Protein AF-A0A3M1N235-F1 (afdb_monomer)

Sequence (134 aa):
AAALGGWQLGVSAYSTNPELATQLALWLTAPEQQKERWLKLNNLPTMPAIYQDPDVLKATPWVADLIPVFENATPRPSTVTAALYNDVSVAFFTAVHDVLTKKKDAATALEDLELQLENILGSDFKVGPPPPIN

Mean predicted aligned error: 4.55 Å

Nearest PDB structures (foldseek):
  6jai-assembly1_A  TM=8.722E-01  e=2.885E-07  Thermus thermophilus HB8
  6jar-assembly1_A  TM=8.757E-01  e=3.387E-07  Thermus thermophilus HB8
  6j9w-assembly1_A  TM=8.662E-01  e=3.975E-07  Thermus thermophilus HB8
  6jaq-assembly1_A  TM=8.697E-01  e=4.921E-07  Thermus thermophilus HB8
  6jbe-assembly1_A  TM=8.743E-01  e=7.544E-07  Thermus thermophilus HB8

Structure (mmCIF, N/CA/C/O backbone):
data_AF-A0A3M1N235-F1
#
_entry.id   AF-A0A3M1N235-F1
#
loop_
_atom_site.group_PDB
_atom_site.id
_atom_site.type_symbol
_atom_site.label_atom_id
_atom_site.label_alt_id
_atom_site.label_comp_id
_atom_site.label_asym_id
_atom_site.label_entity_id
_atom_site.label_seq_id
_atom_site.pdbx_PDB_ins_code
_atom_site.Cartn_x
_atom_site.Cartn_y
_atom_site.Cartn_z
_atom_site.occupancy
_atom_site.B_iso_or_equiv
_atom_site.auth_seq_id
_atom_site.auth_comp_id
_atom_site.auth_asym_id
_atom_site.auth_atom_id
_atom_site.pdbx_PDB_model_num
ATOM 1 N N . ALA A 1 1 ? 2.131 -12.507 -9.965 1.00 61.31 1 ALA A N 1
ATOM 2 C CA . ALA A 1 1 ? 1.917 -11.988 -8.600 1.00 61.31 1 ALA A CA 1
ATOM 3 C C . ALA A 1 1 ? 1.222 -10.632 -8.683 1.00 61.31 1 ALA A C 1
ATOM 5 O O . ALA A 1 1 ? 1.520 -9.878 -9.605 1.00 61.31 1 ALA A O 1
ATOM 6 N N . ALA A 1 2 ? 0.284 -10.347 -7.779 1.00 80.25 2 ALA A N 1
ATOM 7 C CA . ALA A 1 2 ? -0.363 -9.037 -7.655 1.00 80.25 2 ALA A CA 1
ATOM 8 C C . ALA A 1 2 ? 0.373 -8.180 -6.609 1.00 80.25 2 ALA A C 1
ATOM 10 O O . ALA A 1 2 ? 0.999 -8.725 -5.703 1.00 80.25 2 ALA A O 1
ATOM 11 N N . ALA A 1 3 ? 0.301 -6.851 -6.709 1.00 88.38 3 ALA A N 1
ATOM 12 C CA . ALA A 1 3 ? 0.817 -5.963 -5.664 1.00 88.38 3 ALA A CA 1
ATOM 13 C C . ALA A 1 3 ? -0.249 -5.755 -4.578 1.00 88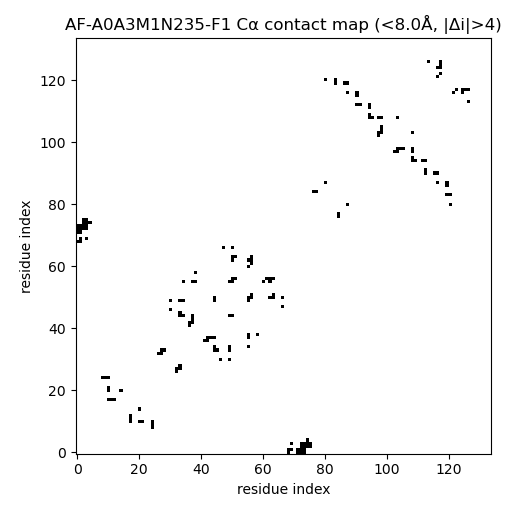.38 3 ALA A C 1
ATOM 15 O O . ALA A 1 3 ? -1.377 -5.367 -4.893 1.00 88.38 3 ALA A O 1
ATOM 16 N N . LEU A 1 4 ? 0.101 -5.970 -3.305 1.00 90.50 4 LEU A N 1
ATOM 17 C CA . LEU A 1 4 ? -0.826 -5.750 -2.194 1.00 90.50 4 LEU A CA 1
ATOM 18 C C . LEU A 1 4 ? -1.123 -4.248 -2.031 1.00 90.50 4 LEU A C 1
ATOM 20 O O . LEU A 1 4 ? -0.221 -3.404 -1.939 1.00 90.50 4 LEU A O 1
ATOM 24 N N . GLY A 1 5 ? -2.414 -3.924 -2.006 1.00 90.56 5 GLY A N 1
ATOM 25 C CA . GLY A 1 5 ? -2.944 -2.576 -1.818 1.00 90.56 5 GLY A CA 1
ATOM 26 C C . GLY A 1 5 ? -3.969 -2.519 -0.686 1.00 90.56 5 GLY A C 1
ATOM 27 O O . GLY A 1 5 ? -3.874 -3.257 0.290 1.00 90.56 5 GLY A O 1
ATOM 28 N N . GLY A 1 6 ? -4.960 -1.640 -0.834 1.00 92.44 6 GLY A N 1
ATOM 29 C CA . GLY A 1 6 ? -6.035 -1.457 0.141 1.00 92.44 6 GLY A CA 1
ATOM 30 C C . GLY A 1 6 ? -5.751 -0.368 1.174 1.00 92.44 6 GLY A C 1
ATOM 31 O O . GLY A 1 6 ? -4.832 0.438 1.023 1.00 92.44 6 GLY A O 1
ATOM 32 N N . TRP A 1 7 ? -6.585 -0.340 2.212 1.00 94.25 7 TRP A N 1
ATOM 33 C CA . TRP A 1 7 ? -6.603 0.696 3.242 1.00 94.25 7 TRP A CA 1
ATOM 34 C C . TRP A 1 7 ? -6.683 0.063 4.627 1.00 94.25 7 TRP A C 1
ATOM 36 O O . TRP A 1 7 ? -7.415 -0.905 4.821 1.00 94.25 7 TRP A O 1
ATOM 46 N N . GLN A 1 8 ? -5.958 0.642 5.582 1.00 94.38 8 GLN A N 1
ATOM 47 C CA . GLN A 1 8 ? -5.982 0.242 6.989 1.00 94.38 8 GLN A CA 1
ATOM 48 C C . GLN A 1 8 ? -6.609 1.358 7.829 1.00 94.38 8 GLN A C 1
ATOM 50 O O . GLN A 1 8 ? -6.562 2.528 7.443 1.00 94.38 8 GLN A O 1
ATOM 55 N N . LEU A 1 9 ? -7.182 1.012 8.983 1.00 96.88 9 LEU A N 1
ATOM 56 C CA . LEU A 1 9 ? -7.661 1.993 9.957 1.00 96.88 9 LEU A CA 1
ATOM 57 C C . LEU A 1 9 ? -6.634 2.147 11.077 1.00 96.88 9 LEU A C 1
ATOM 59 O O . LEU A 1 9 ? -6.238 1.164 11.697 1.00 96.88 9 LEU A O 1
ATOM 63 N N . GLY A 1 10 ? -6.222 3.387 11.337 1.00 96.81 10 GLY A N 1
ATOM 64 C CA . GLY A 1 10 ? -5.344 3.743 12.447 1.00 96.81 10 GLY A CA 1
ATOM 65 C C . GLY A 1 10 ? -6.056 4.662 13.433 1.00 96.81 10 GLY A C 1
ATOM 66 O O . GLY A 1 10 ? -6.831 5.532 13.034 1.00 96.81 10 GLY A O 1
ATOM 67 N N . VAL A 1 11 ? -5.776 4.485 14.723 1.00 97.94 11 VAL A N 1
ATOM 68 C CA . VAL A 1 11 ? -6.213 5.408 15.776 1.00 97.94 11 VAL A CA 1
ATOM 69 C C . VAL A 1 11 ? -5.092 6.408 16.032 1.00 97.94 11 VAL A C 1
ATOM 71 O O . VAL A 1 11 ? -3.939 6.024 16.213 1.00 97.94 11 VAL A O 1
ATOM 74 N N . SER A 1 12 ? -5.425 7.700 16.031 1.00 98.06 12 SER A N 1
ATOM 75 C CA . SER A 1 12 ? -4.448 8.753 16.318 1.00 98.06 12 SER A CA 1
ATOM 76 C C . SER A 1 12 ? -3.906 8.612 17.739 1.00 98.06 12 SER A C 1
ATOM 78 O O . SER A 1 12 ? -4.683 8.594 18.696 1.00 98.06 12 SER A O 1
ATOM 80 N N . ALA A 1 13 ? -2.578 8.614 17.879 1.00 97.62 13 ALA A N 1
ATOM 81 C CA . ALA A 1 13 ? -1.902 8.653 19.177 1.00 97.62 13 ALA A CA 1
ATOM 82 C C . ALA A 1 13 ? -2.212 9.933 19.982 1.00 97.62 13 ALA A C 1
ATOM 84 O O . ALA A 1 13 ? -1.983 9.975 21.185 1.00 97.62 13 ALA A O 1
ATOM 85 N N . TYR A 1 14 ? -2.756 10.964 19.326 1.00 98.00 14 TYR A N 1
ATOM 86 C CA . TYR A 1 14 ? -3.139 12.246 19.926 1.00 98.00 14 TYR A CA 1
ATOM 87 C C . TYR A 1 14 ? -4.652 12.377 20.155 1.00 98.00 14 TYR A C 1
ATOM 89 O O . TYR A 1 14 ? -5.138 13.470 20.441 1.00 98.00 14 TYR A O 1
ATOM 97 N N . SER A 1 15 ? -5.425 11.302 19.957 1.00 98.06 15 SER A N 1
ATOM 98 C CA . SER A 1 15 ? -6.875 11.335 20.160 1.00 98.06 15 SER A CA 1
ATOM 99 C C . SER A 1 15 ? -7.211 11.713 21.603 1.00 98.06 15 SER A C 1
ATOM 101 O O . SER A 1 15 ? -6.654 11.152 22.541 1.00 98.06 15 SER A O 1
ATOM 103 N N . THR A 1 16 ? -8.179 12.612 21.787 1.00 98.25 16 THR A N 1
ATOM 104 C CA . THR A 1 16 ? -8.753 12.908 23.111 1.00 98.25 16 THR A CA 1
ATOM 105 C C . THR A 1 16 ? -9.729 11.827 23.584 1.00 98.25 16 THR A C 1
ATOM 107 O O . THR A 1 16 ? -10.168 11.869 24.727 1.00 98.25 16 THR A O 1
ATOM 110 N N . ASN A 1 17 ? -10.080 10.872 22.712 1.00 98.25 17 ASN A N 1
ATOM 111 C CA . ASN A 1 17 ? -10.985 9.754 22.991 1.00 98.25 17 ASN A CA 1
ATOM 112 C C . ASN A 1 17 ? -10.453 8.450 22.347 1.00 98.25 17 ASN A C 1
ATOM 114 O O . ASN A 1 17 ? -11.065 7.934 21.402 1.00 98.25 17 ASN A O 1
ATOM 118 N N . PRO A 1 18 ? -9.279 7.938 22.762 1.00 98.00 18 PRO A N 1
ATOM 119 C CA . PRO A 1 18 ? -8.638 6.798 22.106 1.00 98.00 18 PRO A CA 1
ATOM 120 C C . PRO A 1 18 ? -9.451 5.501 22.233 1.00 98.00 18 PRO A C 1
ATOM 122 O O . PRO A 1 18 ? -9.496 4.722 21.279 1.00 98.00 18 PRO A O 1
ATOM 125 N N . GLU A 1 19 ? -10.160 5.283 23.344 1.00 98.19 19 GLU A N 1
ATOM 126 C CA . GLU A 1 19 ? -10.989 4.090 23.548 1.00 98.19 19 GLU A CA 1
ATOM 127 C C . GLU A 1 19 ? -12.166 4.055 22.569 1.00 98.19 19 GLU A C 1
ATOM 129 O O . GLU A 1 19 ? -12.383 3.044 21.901 1.00 98.19 19 GLU A O 1
ATOM 134 N N . LEU A 1 20 ? -12.903 5.164 22.431 1.00 98.38 20 LEU A N 1
ATOM 135 C CA . LEU A 1 20 ? -14.035 5.256 21.501 1.00 98.38 20 LEU A CA 1
ATOM 136 C C . LEU A 1 20 ? -13.578 5.172 20.041 1.00 98.38 20 LEU A C 1
ATOM 138 O O . LEU A 1 20 ? -14.212 4.492 19.237 1.00 98.38 20 LEU A O 1
ATOM 142 N N . ALA A 1 21 ? -12.457 5.813 19.696 1.00 98.50 21 ALA A N 1
ATOM 143 C CA . ALA A 1 21 ? -11.881 5.710 18.357 1.00 98.50 21 ALA A CA 1
ATOM 144 C C . ALA A 1 21 ? -11.466 4.266 18.024 1.00 98.50 21 ALA A C 1
ATOM 146 O O . ALA A 1 21 ? -11.702 3.794 16.912 1.00 98.50 21 ALA A O 1
ATOM 147 N N . THR A 1 22 ? -10.911 3.541 18.999 1.00 98.38 22 THR A N 1
ATOM 148 C CA . THR A 1 22 ? -10.569 2.118 18.856 1.00 98.38 22 THR A CA 1
ATOM 149 C C . THR A 1 22 ? -11.816 1.261 18.671 1.00 98.38 22 THR A C 1
ATOM 151 O O . THR A 1 22 ? -11.860 0.440 17.758 1.00 98.38 22 THR A O 1
ATOM 154 N N . GLN A 1 23 ? -12.857 1.481 19.478 1.00 98.50 23 GLN A N 1
ATOM 155 C CA . GLN A 1 23 ? -14.133 0.774 19.335 1.00 98.50 23 GLN A CA 1
ATOM 156 C C . GLN A 1 23 ? -14.756 1.002 17.954 1.00 98.50 23 GLN A C 1
ATOM 158 O O . GLN A 1 23 ? -15.229 0.051 17.336 1.00 98.50 23 GLN A O 1
ATOM 163 N N . LEU A 1 24 ? -14.695 2.230 17.431 1.00 98.44 24 LEU A N 1
ATOM 164 C CA . LEU A 1 24 ? -15.158 2.534 16.080 1.00 98.44 24 LEU A CA 1
ATOM 165 C C . LEU A 1 24 ? -14.333 1.799 15.015 1.00 98.44 24 LEU A C 1
ATOM 167 O O . LEU A 1 24 ? -14.910 1.236 14.089 1.00 98.44 24 LEU A O 1
ATOM 171 N N . ALA A 1 25 ? -13.002 1.783 15.130 1.00 98.12 25 ALA A N 1
ATOM 172 C CA . ALA A 1 25 ? -12.146 1.070 14.182 1.00 98.12 25 ALA A CA 1
ATOM 173 C C . ALA A 1 25 ? -12.436 -0.442 14.176 1.00 98.12 25 ALA A C 1
ATOM 175 O O . ALA A 1 25 ? -12.558 -1.040 13.103 1.00 98.12 25 ALA A O 1
ATOM 176 N N . LEU A 1 26 ? -12.615 -1.045 15.358 1.00 98.00 26 LEU A N 1
ATOM 177 C CA . LEU A 1 26 ? -13.010 -2.449 15.509 1.00 98.00 26 LEU A CA 1
ATOM 178 C C . LEU A 1 26 ? -14.394 -2.716 14.909 1.00 98.00 26 LEU A C 1
ATOM 180 O O . LEU A 1 26 ? -14.560 -3.667 14.153 1.00 98.00 26 LEU A O 1
ATOM 184 N N . TRP A 1 27 ? -15.371 -1.848 15.174 1.00 98.06 27 TRP A N 1
ATOM 185 C CA . TRP A 1 27 ? -16.706 -1.967 14.592 1.00 98.06 27 TRP A CA 1
ATOM 186 C C . TRP A 1 27 ? -16.679 -1.858 13.061 1.00 98.06 27 TRP A C 1
ATOM 188 O O . TRP A 1 27 ? -17.245 -2.695 12.370 1.00 98.06 27 TRP A O 1
ATOM 198 N N . LEU A 1 28 ? -15.951 -0.887 12.500 1.00 97.12 28 LEU A N 1
ATOM 199 C CA . LEU A 1 28 ? -15.832 -0.706 11.047 1.00 97.12 28 LEU A CA 1
ATOM 200 C C . LEU A 1 28 ? -15.166 -1.892 10.337 1.00 97.12 28 LEU A C 1
ATOM 202 O O . LEU A 1 28 ? -15.347 -2.041 9.126 1.00 97.12 28 LEU A O 1
ATO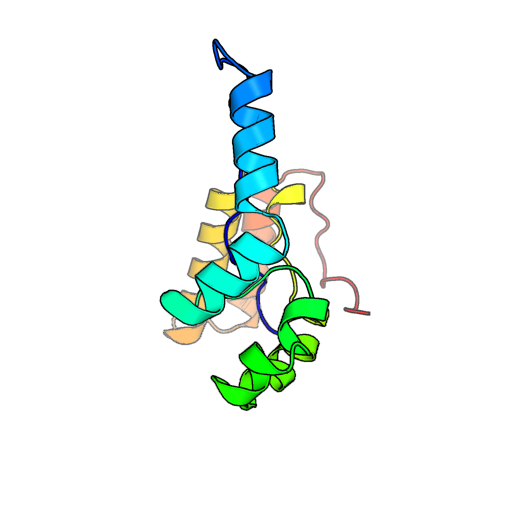M 206 N N . THR A 1 29 ? -14.372 -2.682 11.057 1.00 96.81 29 THR A N 1
ATOM 207 C CA . THR A 1 29 ? -13.623 -3.828 10.525 1.00 96.81 29 THR A CA 1
ATOM 208 C C . THR A 1 29 ? -14.227 -5.172 10.909 1.00 96.81 29 THR A C 1
ATOM 210 O O . THR A 1 29 ? 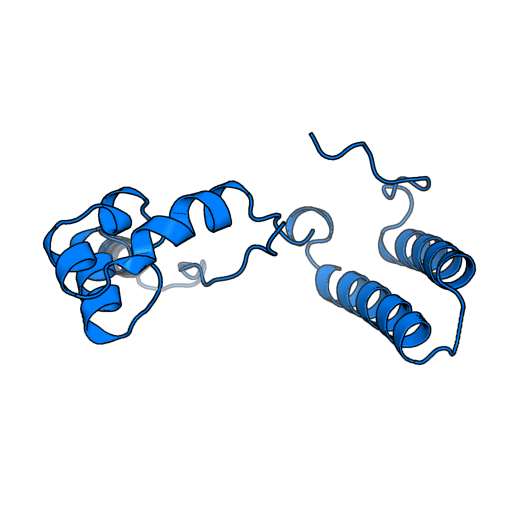-13.710 -6.199 10.472 1.00 96.81 29 THR A O 1
ATOM 213 N N . ALA A 1 30 ? -15.327 -5.197 11.660 1.00 97.19 30 ALA A N 1
ATOM 214 C CA . ALA A 1 30 ? -16.002 -6.430 12.027 1.00 97.19 30 ALA A CA 1
ATOM 215 C C . ALA A 1 30 ? -16.683 -7.101 10.811 1.00 97.19 30 ALA A C 1
ATOM 217 O O . ALA A 1 30 ? -16.983 -6.433 9.812 1.00 97.19 30 ALA A O 1
ATOM 218 N N . PRO A 1 31 ? -16.913 -8.432 10.860 1.00 96.06 31 PRO A N 1
ATOM 219 C CA . PRO A 1 31 ? -17.364 -9.202 9.699 1.00 96.06 31 PRO A CA 1
ATOM 220 C C . PRO A 1 31 ? -18.657 -8.674 9.070 1.00 96.06 31 PRO A C 1
ATOM 222 O O . PRO A 1 31 ? -18.765 -8.594 7.848 1.00 96.06 31 PRO A O 1
ATOM 225 N N . GLU A 1 32 ? -19.618 -8.271 9.901 1.00 96.25 32 GLU A N 1
ATOM 226 C CA . GLU A 1 32 ? -20.918 -7.756 9.463 1.00 96.25 32 GLU A CA 1
ATOM 227 C C . GLU A 1 32 ? -20.763 -6.459 8.663 1.00 96.25 32 GLU A C 1
ATOM 229 O O . GLU A 1 32 ? -21.297 -6.338 7.561 1.00 96.25 32 GLU A O 1
ATOM 234 N N . GLN A 1 33 ? -19.964 -5.516 9.170 1.00 97.56 33 GLN A N 1
ATOM 235 C CA . GLN A 1 33 ? -19.724 -4.223 8.532 1.00 97.56 33 GLN A CA 1
ATOM 236 C C . GLN A 1 33 ? -18.900 -4.379 7.254 1.00 9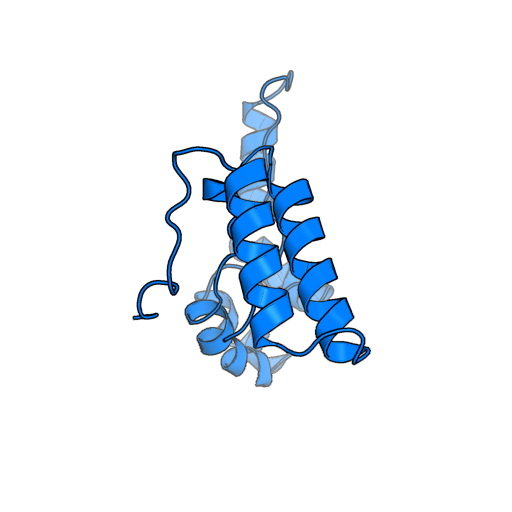7.56 33 GLN A C 1
ATOM 238 O O . GLN A 1 33 ? -19.129 -3.655 6.284 1.00 97.56 33 GLN A O 1
ATOM 243 N N . GLN A 1 34 ? -17.958 -5.325 7.213 1.00 97.25 34 GLN A N 1
ATOM 244 C CA . GLN A 1 34 ? -17.226 -5.639 5.988 1.00 97.25 34 GLN A CA 1
ATOM 245 C C . GLN A 1 34 ? -18.127 -6.288 4.927 1.00 97.25 34 GLN A C 1
ATOM 247 O O . GLN A 1 34 ? -18.094 -5.860 3.773 1.00 97.25 34 GLN A O 1
ATOM 252 N N . LYS A 1 35 ? -18.974 -7.257 5.304 1.00 95.81 35 LYS A N 1
ATOM 253 C CA . LYS A 1 35 ? -19.949 -7.890 4.398 1.00 95.81 35 LYS A CA 1
ATOM 254 C C . LYS A 1 35 ? -20.942 -6.867 3.854 1.00 95.81 35 LYS A C 1
ATOM 256 O O . LYS A 1 35 ? -21.170 -6.812 2.649 1.00 95.81 35 LYS A O 1
ATOM 261 N N . GLU A 1 36 ? -21.498 -6.018 4.714 1.00 95.94 36 GLU A N 1
ATOM 262 C CA . GLU A 1 36 ? -22.403 -4.945 4.299 1.00 95.94 36 GLU A CA 1
ATOM 263 C C . GLU A 1 36 ? -21.720 -3.983 3.317 1.00 95.94 36 GLU A C 1
ATOM 265 O O . GLU A 1 36 ? -22.289 -3.637 2.280 1.00 95.94 36 GLU A O 1
ATOM 270 N N . ARG A 1 37 ? -20.482 -3.571 3.614 1.00 95.31 37 ARG A N 1
ATOM 271 C CA . ARG A 1 37 ? -19.712 -2.667 2.754 1.00 95.31 37 ARG A CA 1
ATOM 272 C C . ARG A 1 37 ? -19.394 -3.288 1.401 1.00 95.31 37 ARG A C 1
ATOM 274 O O . ARG A 1 37 ? -19.444 -2.582 0.398 1.00 95.31 37 ARG A O 1
ATOM 281 N N . TRP A 1 38 ? -19.102 -4.583 1.360 1.00 93.62 38 TRP A N 1
ATOM 282 C CA . TRP A 1 38 ? -18.973 -5.313 0.107 1.00 93.62 38 TRP A CA 1
ATOM 283 C C . TRP A 1 38 ? -20.280 -5.273 -0.687 1.00 93.62 38 TRP A C 1
ATOM 285 O O . TRP A 1 38 ? -20.300 -4.751 -1.796 1.00 93.62 38 TRP A O 1
ATOM 295 N N . LEU A 1 39 ? -21.385 -5.729 -0.091 1.00 93.38 39 LEU A N 1
ATOM 296 C CA . LEU A 1 39 ? -22.679 -5.839 -0.773 1.00 93.38 39 LEU A CA 1
ATOM 297 C C . LEU A 1 39 ? -23.223 -4.489 -1.265 1.00 93.38 39 LEU A C 1
ATOM 299 O O . LEU A 1 39 ? -23.961 -4.447 -2.247 1.00 93.38 39 LEU A O 1
ATOM 303 N N . LYS A 1 40 ? -22.879 -3.384 -0.593 1.00 94.25 40 LYS A N 1
ATOM 304 C CA . LYS A 1 40 ? -23.347 -2.037 -0.956 1.00 94.25 40 LYS A CA 1
ATOM 305 C C . LYS A 1 40 ? -22.383 -1.256 -1.844 1.00 94.25 40 LYS A C 1
ATOM 307 O O . LYS A 1 40 ? -22.839 -0.476 -2.674 1.00 94.25 40 LYS A O 1
ATOM 312 N N . LEU A 1 41 ? -21.075 -1.395 -1.632 1.00 92.88 41 LEU A N 1
ATOM 313 C CA . LEU A 1 41 ? -20.057 -0.514 -2.221 1.00 92.88 41 LEU A CA 1
ATOM 314 C C . LEU A 1 41 ? -19.003 -1.262 -3.045 1.00 92.88 41 LEU A C 1
ATOM 316 O O . LEU A 1 41 ? -18.084 -0.621 -3.550 1.00 92.88 41 LEU A O 1
ATOM 320 N N . ASN A 1 42 ? -19.092 -2.591 -3.159 1.00 89.75 42 ASN A N 1
ATOM 321 C CA . ASN A 1 42 ? -18.072 -3.449 -3.773 1.00 89.75 42 ASN A CA 1
ATOM 322 C C . ASN A 1 42 ? -16.664 -3.213 -3.201 1.00 89.75 42 ASN A C 1
ATOM 324 O O . ASN A 1 42 ? -15.658 -3.330 -3.901 1.00 89.75 42 ASN A O 1
ATOM 328 N N . ASN A 1 43 ? -16.582 -2.862 -1.914 1.00 92.06 43 ASN A N 1
ATOM 329 C CA . ASN A 1 43 ? -15.303 -2.713 -1.232 1.00 92.06 43 ASN A CA 1
ATOM 330 C C . ASN A 1 43 ? -14.818 -4.087 -0.760 1.00 92.06 43 ASN A C 1
ATOM 332 O O . ASN A 1 43 ? -15.505 -4.737 0.029 1.00 92.06 43 ASN A O 1
ATOM 336 N N . LEU A 1 44 ? -13.667 -4.522 -1.273 1.00 92.75 44 LEU A N 1
ATOM 337 C CA . LEU A 1 44 ? -13.139 -5.871 -1.078 1.00 92.75 44 LEU A CA 1
ATOM 338 C C . LEU A 1 44 ? -12.867 -6.146 0.412 1.00 92.75 44 LEU A C 1
ATOM 340 O O . LEU A 1 44 ? -12.091 -5.409 1.029 1.00 92.75 44 LEU A O 1
ATOM 344 N N . PRO A 1 45 ? -13.489 -7.185 1.003 1.00 93.88 45 PRO A N 1
ATOM 345 C CA . PRO A 1 45 ? -13.247 -7.548 2.393 1.00 93.88 45 PRO A CA 1
ATOM 346 C C . PRO A 1 45 ? -11.794 -7.953 2.657 1.00 93.88 45 PRO A C 1
ATOM 348 O O . PRO A 1 45 ? -11.112 -8.493 1.788 1.00 93.88 45 PRO A O 1
ATOM 351 N N . THR A 1 46 ? -11.334 -7.784 3.891 1.00 93.69 46 THR A N 1
ATOM 352 C CA . THR A 1 46 ? -10.032 -8.289 4.356 1.00 93.69 46 THR A CA 1
ATOM 353 C C . THR A 1 46 ? -10.136 -9.641 5.065 1.00 93.69 46 THR A C 1
ATOM 355 O O . THR A 1 46 ? -9.121 -10.207 5.460 1.00 93.69 46 THR A O 1
ATOM 358 N N . MET A 1 47 ? -11.351 -10.181 5.222 1.00 92.94 47 MET A N 1
ATOM 359 C CA . MET A 1 47 ? -11.606 -11.472 5.868 1.00 92.94 47 MET A CA 1
ATOM 360 C C . MET A 1 47 ? -11.959 -12.550 4.829 1.00 92.94 47 MET A C 1
ATOM 362 O O . MET A 1 47 ? -13.024 -12.451 4.212 1.00 92.94 47 MET A O 1
ATOM 366 N N . PRO A 1 48 ? -11.146 -13.617 4.674 1.00 91.19 48 PRO A N 1
ATOM 367 C CA . PRO A 1 48 ? -11.383 -14.675 3.685 1.00 91.19 48 PRO A CA 1
ATOM 368 C C . PRO A 1 48 ? -12.760 -15.341 3.788 1.00 91.19 48 PRO A C 1
ATOM 370 O O . PRO A 1 48 ? -13.370 -15.657 2.772 1.00 91.19 48 PRO A O 1
ATOM 373 N N . ALA A 1 49 ? -13.292 -15.495 5.005 1.00 92.75 49 ALA A N 1
ATOM 374 C CA . ALA A 1 49 ? -14.600 -16.112 5.231 1.00 92.75 49 ALA A CA 1
ATOM 375 C C . ALA A 1 49 ? -15.754 -15.373 4.524 1.00 92.75 49 ALA A C 1
ATOM 377 O O . ALA A 1 49 ? -16.722 -16.006 4.115 1.00 92.75 49 ALA A O 1
ATOM 378 N N . ILE A 1 50 ? -15.643 -14.053 4.326 1.00 94.62 50 ILE A N 1
ATOM 379 C CA . ILE A 1 50 ? -16.689 -13.253 3.668 1.00 94.62 50 ILE A CA 1
ATOM 380 C C . ILE A 1 50 ? -16.786 -13.597 2.176 1.00 94.62 50 ILE A C 1
ATOM 382 O O . ILE A 1 50 ? -17.873 -13.578 1.613 1.00 94.62 50 ILE A O 1
ATOM 386 N N . TYR A 1 51 ? -15.679 -13.989 1.544 1.00 93.19 51 TYR A N 1
ATOM 387 C CA . TYR A 1 51 ? -15.652 -14.390 0.134 1.00 93.19 51 TYR A CA 1
ATOM 388 C C . TYR A 1 51 ? -16.369 -15.719 -0.132 1.00 93.19 51 TYR A C 1
ATOM 390 O O . TYR A 1 51 ? -16.682 -16.020 -1.278 1.00 93.19 51 TYR A O 1
ATOM 398 N N . GLN A 1 52 ? -16.627 -16.507 0.914 1.00 93.00 52 GLN A N 1
ATOM 399 C CA . GLN A 1 52 ? -17.332 -17.790 0.843 1.00 93.00 52 GLN A CA 1
ATOM 400 C C . GLN A 1 52 ? -18.767 -17.691 1.382 1.00 93.00 52 GLN A C 1
ATOM 402 O O . GLN A 1 52 ? -19.489 -18.688 1.417 1.00 93.00 52 GLN A O 1
ATOM 407 N N . ASP A 1 53 ? -19.192 -16.501 1.818 1.00 94.88 53 ASP A N 1
ATOM 408 C CA . ASP A 1 53 ? -20.525 -16.289 2.366 1.00 94.88 53 ASP A CA 1
ATOM 409 C C . ASP A 1 53 ? -21.603 -16.478 1.272 1.00 94.88 53 ASP A C 1
ATOM 411 O O . ASP A 1 53 ? -21.467 -15.933 0.172 1.00 94.88 53 ASP A O 1
ATOM 415 N N . PRO A 1 54 ? -22.694 -17.223 1.539 1.00 94.44 54 PRO A N 1
ATOM 416 C CA . PRO A 1 54 ? -23.711 -17.511 0.529 1.00 94.44 54 PRO A CA 1
ATOM 417 C C . PRO A 1 54 ? -24.385 -16.275 -0.074 1.00 94.44 54 PRO A C 1
ATOM 419 O O . PRO A 1 54 ? -24.688 -16.274 -1.267 1.00 94.44 54 PRO A O 1
ATOM 422 N N . ASP A 1 55 ? -24.614 -15.217 0.711 1.00 93.12 55 ASP A N 1
ATOM 423 C CA . ASP A 1 55 ? -25.230 -13.988 0.200 1.00 93.12 55 ASP A CA 1
ATOM 424 C C . ASP A 1 55 ? -24.247 -13.224 -0.687 1.00 93.12 55 ASP A C 1
ATOM 426 O O . ASP A 1 55 ? -24.632 -12.664 -1.715 1.00 93.12 55 ASP A O 1
ATOM 430 N N . VAL A 1 56 ? -22.966 -13.244 -0.310 1.00 93.69 56 VAL A N 1
ATOM 431 C CA . VAL A 1 56 ? -21.870 -12.657 -1.085 1.00 93.69 56 VAL A CA 1
ATOM 432 C C . VAL A 1 56 ? -21.711 -13.367 -2.425 1.00 93.69 56 VAL A C 1
ATOM 434 O O . VAL A 1 56 ? -21.693 -12.698 -3.455 1.00 93.69 56 VAL A O 1
ATOM 437 N N . LEU A 1 57 ? -21.675 -14.699 -2.436 1.00 93.75 57 LEU A N 1
ATOM 438 C CA . LEU A 1 57 ? -21.570 -15.491 -3.664 1.00 93.75 57 LEU A CA 1
ATOM 439 C C . LEU A 1 57 ? -22.819 -15.384 -4.537 1.00 93.75 57 LEU A C 1
ATOM 441 O O . LEU A 1 57 ? -22.716 -15.387 -5.760 1.00 93.75 57 LEU A O 1
ATOM 445 N N . LYS A 1 58 ? -24.003 -15.252 -3.934 1.00 93.94 58 LYS A N 1
ATOM 446 C CA . LYS A 1 58 ? -25.246 -15.029 -4.677 1.00 93.94 58 LYS A CA 1
ATOM 447 C C . LYS A 1 58 ? -25.257 -13.671 -5.380 1.00 93.94 58 LYS A C 1
ATOM 449 O O . LYS A 1 58 ? -25.757 -13.581 -6.498 1.00 93.94 58 LYS A O 1
ATOM 454 N N . ALA A 1 59 ? -24.740 -12.627 -4.731 1.00 91.62 59 ALA A N 1
ATOM 455 C CA . ALA A 1 59 ? -24.645 -11.292 -5.314 1.00 91.62 59 ALA A CA 1
ATOM 456 C C . ALA A 1 59 ? -23.506 -11.191 -6.341 1.00 91.62 59 ALA A C 1
ATOM 458 O O . ALA A 1 59 ? -23.685 -10.605 -7.409 1.00 91.62 59 ALA A O 1
ATOM 459 N N . THR A 1 60 ? -22.356 -11.794 -6.030 1.00 91.69 60 THR A N 1
ATOM 460 C CA . THR A 1 60 ? -21.117 -11.640 -6.795 1.00 91.69 60 THR A CA 1
ATOM 461 C C . THR A 1 60 ? -20.331 -12.960 -6.864 1.00 91.69 60 THR A C 1
ATOM 463 O O . THR A 1 60 ? -19.332 -13.123 -6.163 1.00 91.69 60 THR A O 1
ATOM 466 N N . PRO A 1 61 ? -20.729 -13.913 -7.730 1.00 90.00 61 PRO A N 1
ATOM 467 C CA . PRO A 1 61 ? -20.152 -15.263 -7.749 1.00 90.00 61 PRO A CA 1
ATOM 468 C C . PRO A 1 61 ? -18.636 -15.321 -7.986 1.00 90.00 61 PRO A C 1
ATOM 470 O O . PRO A 1 61 ? -17.951 -16.147 -7.395 1.00 90.00 61 PRO A O 1
ATOM 473 N N . TRP A 1 62 ? -18.102 -14.424 -8.821 1.00 90.62 62 TRP A N 1
ATOM 474 C CA . TRP A 1 62 ? -16.681 -14.391 -9.196 1.00 90.62 62 TRP A CA 1
ATOM 475 C C . TRP A 1 62 ? -15.752 -13.965 -8.053 1.00 90.62 62 TRP A C 1
ATOM 477 O O . TRP A 1 62 ? -14.535 -14.065 -8.170 1.00 90.62 62 TRP A O 1
ATOM 487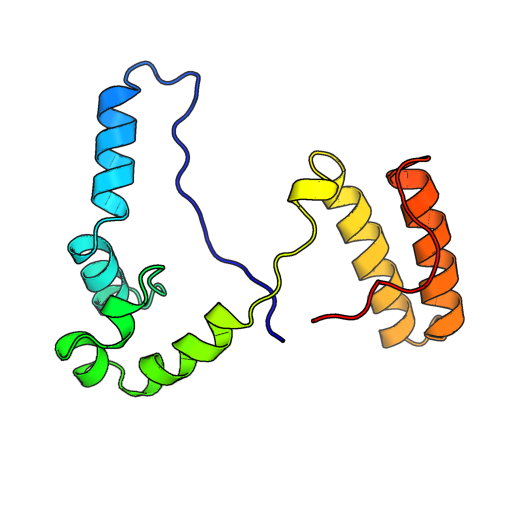 N N . VAL A 1 63 ? -16.292 -13.464 -6.940 1.00 90.12 63 VAL A N 1
ATOM 488 C CA . VAL A 1 63 ? -15.467 -12.924 -5.857 1.00 90.12 63 VAL A CA 1
ATOM 489 C C . VAL A 1 63 ? -14.627 -14.009 -5.169 1.00 90.12 63 VAL A C 1
ATOM 491 O O . VAL A 1 63 ? -13.538 -13.712 -4.683 1.00 90.12 63 VAL A O 1
ATOM 494 N N . ALA A 1 64 ? -15.075 -15.270 -5.186 1.00 88.88 64 ALA A N 1
ATOM 495 C CA . ALA A 1 64 ? -14.305 -16.406 -4.671 1.00 88.88 64 ALA A CA 1
ATOM 496 C C . ALA A 1 64 ? -12.948 -16.568 -5.375 1.00 88.88 64 ALA A C 1
ATOM 498 O O . ALA A 1 64 ? -11.966 -16.954 -4.740 1.00 88.88 64 ALA A O 1
ATOM 499 N N . ASP A 1 65 ? -12.870 -16.197 -6.655 1.00 91.31 65 ASP A N 1
ATOM 500 C CA . ASP A 1 65 ? -11.652 -16.310 -7.460 1.00 91.31 65 ASP A CA 1
ATOM 501 C C . ASP A 1 65 ? -10.564 -15.314 -7.020 1.00 91.31 65 ASP A C 1
ATOM 503 O O . ASP A 1 65 ? -9.403 -15.439 -7.411 1.00 91.31 65 ASP A O 1
ATOM 507 N N . LEU A 1 66 ? -10.906 -14.329 -6.177 1.00 90.88 66 LEU A N 1
ATOM 508 C CA . LEU A 1 66 ? -9.949 -13.358 -5.650 1.00 90.88 66 LEU A CA 1
ATOM 509 C C . LEU A 1 66 ? -9.152 -13.857 -4.442 1.00 90.88 66 LEU A C 1
ATOM 511 O O . LEU A 1 66 ? -8.084 -13.307 -4.178 1.00 90.88 66 LEU A O 1
ATOM 515 N N . ILE A 1 67 ? -9.616 -14.885 -3.722 1.00 90.00 67 ILE A N 1
ATOM 516 C CA . ILE A 1 67 ? -8.887 -15.450 -2.571 1.00 90.00 67 ILE A CA 1
ATOM 517 C C . ILE A 1 67 ? -7.425 -15.774 -2.934 1.00 90.00 67 ILE A C 1
ATOM 519 O O . ILE A 1 67 ? -6.529 -15.202 -2.304 1.00 90.00 67 ILE A O 1
ATOM 523 N N . PRO A 1 68 ? -7.138 -16.575 -3.984 1.00 91.25 68 PRO A N 1
ATOM 524 C CA . PRO A 1 68 ? -5.756 -16.877 -4.350 1.00 91.25 68 PRO A CA 1
ATOM 525 C C . PRO A 1 68 ? -4.973 -15.637 -4.802 1.00 91.25 68 PRO A C 1
ATOM 527 O O . PRO A 1 68 ? -3.753 -15.603 -4.660 1.00 91.25 68 PRO A O 1
ATOM 530 N N . VAL A 1 69 ? -5.628 -14.593 -5.324 1.00 90.38 69 VAL A N 1
ATOM 531 C CA . VAL A 1 69 ? -4.949 -13.338 -5.692 1.00 90.38 69 VAL A CA 1
ATOM 532 C C . VAL A 1 69 ? -4.412 -12.629 -4.450 1.00 90.38 69 VAL A C 1
ATOM 534 O O . VAL A 1 69 ? -3.280 -12.149 -4.475 1.00 90.38 69 VAL A O 1
ATOM 537 N N . PHE A 1 70 ? -5.193 -12.582 -3.367 1.00 89.06 70 PHE A N 1
ATOM 538 C CA . PHE A 1 70 ? -4.781 -11.944 -2.115 1.00 89.06 70 PHE A CA 1
ATOM 539 C C . PHE A 1 70 ? -3.736 -12.752 -1.350 1.00 89.06 70 PHE A C 1
ATOM 541 O O . PHE A 1 70 ? -2.790 -12.164 -0.833 1.00 89.06 70 PHE A O 1
ATOM 548 N N . GLU A 1 71 ? -3.863 -14.079 -1.318 1.00 89.62 71 GLU A N 1
ATOM 549 C CA . GLU A 1 71 ? -2.884 -14.966 -0.671 1.00 89.62 71 GLU A CA 1
ATOM 550 C C . GLU A 1 71 ? -1.501 -14.892 -1.333 1.00 89.62 71 GLU A C 1
ATOM 552 O O . GLU A 1 71 ? -0.484 -15.064 -0.668 1.00 89.62 71 GLU A O 1
ATOM 557 N N . ASN A 1 72 ? -1.462 -14.577 -2.632 1.00 90.00 72 ASN A N 1
ATOM 558 C CA . ASN A 1 72 ? -0.235 -14.445 -3.419 1.00 90.00 72 ASN A CA 1
ATOM 559 C C . ASN A 1 72 ? 0.134 -12.981 -3.724 1.00 90.00 72 ASN A C 1
ATOM 561 O O . ASN A 1 72 ? 0.950 -12.712 -4.616 1.00 90.00 72 ASN A O 1
ATOM 565 N N . ALA A 1 73 ? -0.486 -12.014 -3.042 1.00 89.31 73 ALA A N 1
ATOM 566 C CA . ALA A 1 73 ? -0.167 -10.606 -3.223 1.00 89.31 73 ALA A CA 1
ATOM 567 C C . ALA A 1 73 ? 1.132 -10.253 -2.487 1.00 89.31 73 ALA A C 1
ATOM 569 O O . ALA A 1 73 ? 1.280 -10.494 -1.291 1.00 89.31 73 ALA A O 1
ATOM 570 N N . THR A 1 74 ? 2.073 -9.624 -3.186 1.00 90.44 74 THR A N 1
ATOM 571 C CA . THR A 1 74 ? 3.341 -9.196 -2.590 1.00 90.44 74 THR A CA 1
ATOM 572 C C . THR A 1 74 ? 3.208 -7.767 -2.060 1.00 90.44 74 THR A C 1
ATOM 574 O O . THR A 1 74 ? 2.819 -6.869 -2.821 1.00 90.44 74 THR A O 1
ATOM 577 N N . PRO A 1 75 ? 3.523 -7.502 -0.778 1.00 90.56 75 PRO A N 1
ATOM 578 C CA . PRO A 1 75 ? 3.589 -6.140 -0.274 1.00 90.56 75 PRO A CA 1
ATOM 579 C C . PRO A 1 75 ? 4.735 -5.375 -0.936 1.00 90.56 75 PRO A C 1
ATOM 581 O O . PRO A 1 75 ? 5.828 -5.897 -1.148 1.00 90.56 75 PRO A O 1
ATOM 584 N N . ARG A 1 76 ? 4.488 -4.098 -1.234 1.00 93.31 76 ARG A N 1
ATOM 585 C CA . ARG A 1 76 ? 5.562 -3.157 -1.579 1.00 93.31 76 ARG A CA 1
ATOM 586 C C . ARG A 1 76 ? 6.471 -2.957 -0.352 1.00 93.31 76 ARG A C 1
ATOM 588 O O . ARG A 1 76 ? 5.998 -3.143 0.771 1.00 93.31 76 ARG A O 1
ATOM 595 N N . PRO A 1 77 ? 7.746 -2.561 -0.519 1.00 92.06 77 PRO A N 1
ATOM 596 C CA . PRO A 1 77 ? 8.745 -2.582 0.558 1.00 92.06 77 PRO A CA 1
ATOM 597 C C . PRO A 1 77 ? 8.590 -1.462 1.610 1.00 92.06 77 PRO A C 1
ATOM 599 O O . PRO A 1 77 ? 9.573 -1.038 2.205 1.00 92.06 77 PRO A O 1
ATOM 602 N N . SER A 1 78 ? 7.370 -0.995 1.899 1.00 92.81 78 SER A N 1
ATOM 603 C CA . SER A 1 78 ? 7.113 0.142 2.795 1.00 92.81 78 SER A CA 1
ATOM 604 C C . SER A 1 78 ? 7.630 -0.058 4.218 1.00 92.81 78 SER A C 1
ATOM 606 O O . SER A 1 78 ? 8.039 0.908 4.851 1.00 92.81 78 SER A O 1
ATOM 608 N N . THR A 1 79 ? 7.634 -1.292 4.729 1.00 90.44 79 THR A N 1
ATOM 609 C CA . THR A 1 79 ? 8.131 -1.585 6.082 1.00 90.44 79 THR A CA 1
ATOM 610 C C . THR A 1 79 ? 9.640 -1.393 6.190 1.00 90.44 79 THR A C 1
ATOM 612 O O . THR A 1 79 ? 10.109 -0.819 7.166 1.00 90.44 79 THR A O 1
ATOM 615 N N . VAL A 1 80 ? 10.399 -1.861 5.195 1.00 90.56 80 VAL A N 1
ATOM 616 C CA . VAL A 1 80 ? 11.870 -1.820 5.231 1.00 90.56 80 VAL A CA 1
ATOM 617 C C . VAL A 1 80 ? 12.420 -0.464 4.802 1.00 90.56 80 VAL A C 1
ATOM 619 O O . VAL A 1 80 ? 13.465 -0.055 5.287 1.00 90.56 80 VAL A O 1
ATOM 622 N N . THR A 1 81 ? 11.708 0.261 3.935 1.00 93.50 81 THR A N 1
ATOM 623 C CA . THR A 1 81 ? 12.115 1.606 3.503 1.00 93.50 81 THR A CA 1
ATOM 624 C C . THR A 1 81 ? 11.573 2.706 4.415 1.00 93.50 81 THR A C 1
ATOM 626 O O . THR A 1 81 ? 12.124 3.800 4.441 1.00 93.50 81 THR A O 1
ATOM 629 N N . ALA A 1 82 ? 10.484 2.451 5.149 1.00 93.56 82 ALA A N 1
ATOM 630 C CA . ALA A 1 82 ? 9.857 3.381 6.087 1.00 93.56 82 ALA A CA 1
ATOM 631 C C . ALA A 1 82 ? 9.715 4.809 5.514 1.00 93.56 82 ALA A C 1
ATOM 633 O O . ALA A 1 82 ? 9.068 5.001 4.483 1.00 93.56 82 ALA A O 1
ATOM 634 N N . ALA A 1 83 ? 10.334 5.807 6.156 1.00 96.31 83 ALA A N 1
ATOM 635 C CA . ALA A 1 83 ? 10.296 7.208 5.732 1.00 96.31 83 ALA A CA 1
ATOM 636 C C . ALA A 1 83 ? 10.838 7.440 4.307 1.00 96.31 83 ALA A C 1
ATOM 638 O O . ALA A 1 83 ? 10.418 8.384 3.645 1.00 96.31 83 ALA A O 1
ATOM 639 N N . LEU A 1 84 ? 11.710 6.553 3.820 1.00 96.75 84 LEU A N 1
ATOM 640 C CA . LEU A 1 84 ? 12.342 6.611 2.499 1.00 96.75 84 LEU A CA 1
ATOM 641 C C . LEU A 1 84 ? 11.503 5.930 1.406 1.00 96.75 84 LEU A C 1
ATOM 643 O O . LEU A 1 84 ? 11.928 5.850 0.256 1.00 96.75 84 LEU A O 1
ATOM 647 N N . TYR A 1 85 ? 10.310 5.415 1.732 1.00 96.69 85 TYR A N 1
ATOM 648 C CA . TYR A 1 85 ? 9.473 4.683 0.774 1.00 96.69 85 TYR A CA 1
ATOM 649 C C . TYR A 1 85 ? 9.167 5.485 -0.494 1.00 96.69 85 TYR A C 1
ATOM 651 O O . TYR A 1 85 ? 9.176 4.927 -1.590 1.00 96.69 85 TYR A O 1
ATOM 659 N N . ASN A 1 86 ? 8.917 6.790 -0.359 1.00 97.38 86 ASN A N 1
ATOM 660 C CA . ASN A 1 86 ? 8.632 7.637 -1.514 1.00 97.38 86 ASN A CA 1
ATOM 661 C C . ASN A 1 86 ? 9.854 7.772 -2.425 1.00 97.38 86 ASN A C 1
ATOM 663 O O . ASN A 1 86 ? 9.708 7.608 -3.632 1.00 97.38 86 ASN A O 1
ATOM 667 N N . ASP A 1 87 ? 11.044 7.988 -1.866 1.00 97.69 87 ASP A N 1
ATOM 668 C CA . ASP A 1 87 ? 12.278 8.125 -2.646 1.00 97.69 87 ASP A CA 1
ATOM 669 C C . ASP A 1 87 ? 12.611 6.821 -3.379 1.00 97.69 87 ASP A C 1
ATOM 671 O O . ASP A 1 87 ? 12.863 6.823 -4.585 1.00 97.69 87 ASP A O 1
ATOM 675 N N . VAL A 1 88 ? 12.490 5.683 -2.685 1.00 97.06 88 VAL A N 1
ATOM 676 C CA . VAL A 1 88 ? 12.645 4.349 -3.285 1.00 97.06 88 VAL A CA 1
ATOM 677 C C . VAL A 1 88 ? 11.617 4.110 -4.391 1.00 97.06 88 VAL A C 1
ATOM 679 O O . VAL A 1 88 ? 11.958 3.617 -5.466 1.00 97.06 88 VAL A O 1
ATOM 682 N N . SER A 1 89 ? 10.354 4.478 -4.160 1.00 97.56 89 SER A N 1
ATOM 683 C CA . SER A 1 89 ? 9.294 4.337 -5.158 1.00 97.56 89 SER A CA 1
ATOM 684 C C . SER A 1 89 ? 9.569 5.196 -6.394 1.00 97.56 89 SER A C 1
ATOM 686 O O . SER A 1 89 ? 9.324 4.728 -7.505 1.00 97.56 89 SER A O 1
ATOM 688 N N . VAL A 1 90 ? 10.070 6.423 -6.215 1.00 98.38 90 VAL A N 1
ATOM 689 C CA . VAL A 1 90 ? 10.440 7.335 -7.309 1.00 98.38 90 VAL A CA 1
ATOM 690 C C . VAL A 1 90 ? 11.581 6.770 -8.137 1.00 98.38 90 VAL A C 1
ATOM 692 O O . VAL A 1 90 ? 11.456 6.710 -9.362 1.00 98.38 90 VAL A O 1
ATOM 695 N N . ALA A 1 91 ? 12.649 6.303 -7.490 1.00 97.94 91 ALA A N 1
ATOM 696 C CA . ALA A 1 91 ? 13.763 5.657 -8.176 1.00 97.94 91 ALA A CA 1
ATOM 697 C C . ALA A 1 91 ? 13.272 4.450 -8.996 1.00 97.94 91 ALA A C 1
ATOM 699 O O . ALA A 1 91 ? 13.517 4.366 -10.202 1.00 97.94 91 ALA A O 1
ATOM 700 N N . PHE A 1 92 ? 12.475 3.572 -8.374 1.00 97.25 92 PHE A N 1
ATOM 701 C CA . PHE A 1 92 ? 11.938 2.376 -9.021 1.00 97.25 92 PHE A CA 1
ATOM 702 C C . PHE A 1 92 ? 11.067 2.699 -10.242 1.00 97.25 92 PHE A C 1
ATOM 704 O O . PHE A 1 92 ? 11.330 2.191 -11.334 1.00 97.25 92 PHE A O 1
ATOM 711 N N . PHE A 1 93 ? 10.034 3.543 -10.101 1.00 97.50 93 PHE A N 1
ATOM 712 C CA . PHE A 1 93 ? 9.144 3.808 -11.237 1.00 97.50 93 PHE A CA 1
ATOM 713 C C . PHE A 1 93 ? 9.847 4.591 -12.348 1.00 97.50 93 PHE A C 1
ATOM 715 O O . PHE A 1 93 ? 9.470 4.447 -13.509 1.00 97.50 93 PHE A O 1
ATOM 722 N N . THR A 1 94 ? 10.865 5.394 -12.021 1.00 98.50 94 THR A N 1
ATOM 723 C CA . THR A 1 94 ? 11.659 6.128 -13.015 1.00 98.50 94 THR A CA 1
ATOM 724 C C . THR A 1 94 ? 12.489 5.165 -13.857 1.00 98.50 94 THR A C 1
ATOM 726 O O . THR A 1 94 ? 12.460 5.255 -15.082 1.00 98.50 94 THR A O 1
ATOM 729 N N . ALA A 1 95 ? 13.158 4.192 -13.230 1.00 98.31 95 ALA A N 1
ATOM 730 C CA . ALA A 1 95 ? 13.901 3.158 -13.949 1.00 98.31 95 ALA A CA 1
ATOM 731 C C . ALA A 1 95 ? 12.981 2.319 -14.854 1.00 98.31 95 ALA A C 1
ATOM 733 O O . ALA A 1 95 ? 13.269 2.133 -16.036 1.00 98.31 95 ALA A O 1
ATOM 734 N N . VAL A 1 96 ? 11.823 1.884 -14.338 1.00 98.06 96 VAL A N 1
ATOM 735 C CA . VAL A 1 96 ? 10.818 1.154 -15.132 1.00 98.06 96 VAL A CA 1
ATOM 736 C C . VAL A 1 96 ? 10.313 2.003 -16.303 1.00 98.06 96 VAL A C 1
ATOM 738 O O . VAL A 1 96 ? 10.192 1.506 -17.423 1.00 98.06 96 VAL A O 1
ATOM 741 N N . HIS A 1 97 ? 10.043 3.289 -16.077 1.00 98.44 97 HIS A N 1
ATOM 742 C CA . HIS A 1 97 ? 9.611 4.208 -17.125 1.00 98.44 97 HIS A CA 1
ATOM 743 C C . HIS A 1 97 ? 10.669 4.381 -18.225 1.00 98.44 97 HIS A C 1
ATOM 745 O O . HIS A 1 97 ? 10.323 4.327 -19.406 1.00 98.44 97 HIS A O 1
ATOM 751 N N . ASP A 1 98 ? 11.946 4.533 -17.866 1.00 98.56 98 ASP A N 1
ATOM 752 C CA . ASP A 1 98 ? 13.048 4.656 -18.826 1.00 98.56 98 ASP A CA 1
ATOM 753 C C . ASP A 1 98 ? 13.165 3.404 -19.721 1.00 98.56 98 ASP A C 1
ATOM 755 O O . ASP A 1 98 ? 13.394 3.529 -20.928 1.00 98.56 98 ASP A O 1
ATOM 759 N N . VAL A 1 99 ? 12.921 2.207 -19.173 1.00 98.56 99 VAL A N 1
ATOM 760 C CA . VAL A 1 99 ? 12.864 0.954 -19.951 1.00 98.56 99 VAL A CA 1
ATOM 761 C C . VAL A 1 99 ? 11.652 0.929 -20.886 1.00 98.56 99 VAL A C 1
ATOM 763 O O . VAL A 1 99 ? 11.791 0.680 -22.084 1.00 98.56 99 VAL A O 1
ATOM 766 N N . LEU A 1 100 ? 10.450 1.219 -20.374 1.00 98.50 100 LEU A N 1
ATOM 767 C CA . LEU A 1 100 ? 9.209 1.165 -21.162 1.00 98.50 100 LEU A CA 1
ATOM 768 C C . LEU A 1 100 ? 9.181 2.202 -22.293 1.00 98.50 100 LEU A C 1
ATOM 770 O O . LEU A 1 100 ? 8.586 1.962 -23.345 1.00 98.50 100 LEU A O 1
ATOM 774 N N . THR A 1 101 ? 9.849 3.338 -22.098 1.00 98.50 101 THR A N 1
ATOM 775 C CA . THR A 1 101 ? 10.002 4.395 -23.108 1.00 98.50 101 THR A CA 1
ATOM 776 C C . THR A 1 101 ? 11.219 4.206 -24.012 1.00 98.50 101 THR A C 1
ATOM 778 O O . THR A 1 101 ? 11.453 5.033 -24.892 1.00 98.50 101 THR A O 1
ATOM 781 N N . LYS A 1 102 ? 11.958 3.097 -23.858 1.00 98.25 102 LYS A N 1
ATOM 782 C CA . LYS A 1 102 ? 13.149 2.741 -24.649 1.00 98.25 102 LYS A CA 1
ATOM 783 C C . LYS A 1 102 ? 14.297 3.749 -24.537 1.00 98.25 102 LYS A C 1
ATOM 785 O O . LYS A 1 102 ? 15.131 3.835 -25.435 1.00 98.25 102 LYS A O 1
ATOM 790 N N . LYS A 1 103 ? 14.346 4.515 -23.447 1.00 98.38 103 LYS A N 1
ATOM 791 C CA . LYS A 1 103 ? 15.442 5.444 -23.153 1.00 98.38 103 LYS A CA 1
ATOM 792 C C . LYS A 1 103 ? 16.696 4.707 -22.675 1.00 98.38 103 LYS A C 1
ATOM 794 O O . LYS A 1 103 ? 17.801 5.177 -22.933 1.00 98.38 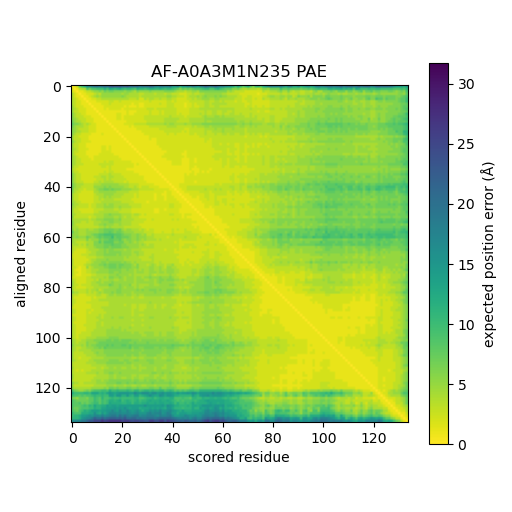103 LYS A O 1
ATOM 799 N N . LYS A 1 104 ? 16.523 3.565 -22.005 1.00 98.12 104 LYS A N 1
ATOM 800 C CA . LYS A 1 104 ? 17.585 2.636 -21.589 1.00 98.12 104 LYS A CA 1
ATOM 801 C C . LYS A 1 104 ? 17.123 1.195 -21.794 1.00 98.12 104 LYS A C 1
ATOM 803 O O . LYS A 1 104 ? 15.920 0.930 -21.795 1.00 98.12 104 LYS A O 1
ATOM 808 N N . ASP A 1 105 ? 18.058 0.267 -21.964 1.00 98.19 105 ASP A N 1
ATOM 809 C CA . ASP A 1 105 ? 17.749 -1.154 -21.829 1.00 98.19 105 ASP A CA 1
ATOM 810 C C . ASP A 1 105 ? 17.562 -1.538 -20.352 1.00 98.19 105 ASP A C 1
ATOM 812 O O . ASP A 1 105 ? 17.898 -0.786 -19.433 1.00 98.19 105 ASP A O 1
ATOM 816 N N . ALA A 1 106 ? 16.982 -2.717 -20.128 1.00 97.19 106 ALA A N 1
ATOM 817 C CA . ALA A 1 106 ? 16.632 -3.175 -18.791 1.00 97.19 106 ALA A CA 1
ATOM 818 C C . ALA A 1 106 ? 17.852 -3.437 -17.898 1.00 97.19 106 ALA A C 1
ATOM 820 O O . ALA A 1 106 ? 17.757 -3.198 -16.699 1.00 97.19 106 ALA A O 1
ATOM 821 N N . ALA A 1 107 ? 18.975 -3.910 -18.448 1.00 96.00 107 ALA A N 1
ATOM 822 C CA . ALA A 1 107 ? 20.149 -4.221 -17.639 1.00 96.00 107 ALA A CA 1
ATOM 823 C C . ALA A 1 107 ? 20.761 -2.930 -17.087 1.00 96.00 107 ALA A C 1
ATOM 825 O O . ALA A 1 107 ? 20.866 -2.777 -15.873 1.00 96.00 107 ALA A O 1
ATOM 826 N N . THR A 1 108 ? 21.027 -1.950 -17.957 1.00 97.31 108 THR A N 1
ATOM 827 C CA . THR A 1 108 ? 21.568 -0.650 -17.532 1.00 97.31 108 THR A CA 1
ATOM 828 C C . THR A 1 108 ? 20.620 0.097 -16.592 1.00 97.31 108 THR A C 1
ATOM 830 O O . THR A 1 108 ? 21.061 0.673 -15.602 1.00 97.31 108 THR A O 1
ATOM 833 N N . ALA A 1 109 ? 19.306 0.084 -16.849 1.00 97.88 109 ALA A N 1
ATOM 834 C CA . ALA A 1 109 ? 18.351 0.757 -15.966 1.00 97.88 109 ALA A CA 1
ATOM 835 C C . ALA A 1 109 ? 18.289 0.138 -14.558 1.00 97.88 109 ALA A C 1
ATOM 837 O O . ALA A 1 109 ? 18.063 0.865 -13.591 1.00 97.88 109 ALA A O 1
ATOM 838 N N . LEU A 1 110 ? 18.470 -1.182 -14.438 1.00 95.38 110 LEU A N 1
ATOM 839 C CA . LEU A 1 110 ? 18.464 -1.876 -13.149 1.00 95.38 110 LEU A CA 1
ATOM 840 C C . LEU A 1 110 ? 19.789 -1.719 -12.390 1.00 95.38 110 LEU A C 1
ATOM 842 O O . LEU A 1 110 ? 19.744 -1.568 -11.174 1.00 95.38 110 LEU A O 1
ATOM 846 N N . GLU A 1 111 ? 20.931 -1.683 -13.080 1.00 95.31 111 GLU A N 1
ATOM 847 C CA . GLU A 1 111 ? 22.229 -1.338 -12.473 1.00 95.31 111 GLU A CA 1
ATOM 848 C C . GLU A 1 111 ? 22.211 0.090 -11.905 1.00 95.31 111 GLU A C 1
ATOM 850 O O . GLU A 1 111 ? 22.553 0.316 -10.744 1.00 95.31 111 GLU A O 1
ATOM 855 N N . ASP A 1 112 ? 21.717 1.058 -12.683 1.00 96.62 112 ASP A N 1
ATOM 856 C CA . ASP A 1 112 ? 21.565 2.440 -12.220 1.00 96.62 112 ASP A CA 1
ATOM 857 C C . ASP A 1 112 ? 20.587 2.549 -11.041 1.00 96.62 112 ASP A C 1
ATOM 859 O O . ASP A 1 112 ? 20.797 3.345 -10.122 1.00 96.62 112 ASP A O 1
ATOM 863 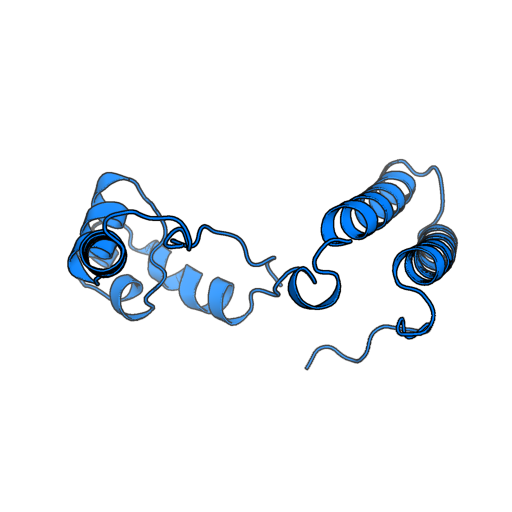N N . LEU A 1 113 ? 19.505 1.763 -11.063 1.00 96.94 113 LEU A N 1
ATOM 864 C CA . LEU A 1 113 ? 18.554 1.704 -9.958 1.00 96.94 113 LEU A CA 1
ATOM 865 C C . LEU A 1 113 ? 19.214 1.151 -8.692 1.00 96.94 113 LEU A C 1
ATOM 867 O O . LEU A 1 113 ? 19.003 1.717 -7.627 1.00 96.94 113 LEU A O 1
ATOM 871 N N . GLU A 1 114 ? 20.011 0.087 -8.787 1.00 96.00 114 GLU A N 1
ATOM 872 C CA . GLU A 1 114 ? 20.728 -0.482 -7.642 1.00 96.00 114 GLU A CA 1
ATOM 873 C C . GLU A 1 114 ? 21.639 0.558 -6.976 1.00 96.00 114 GLU A C 1
ATOM 875 O O . GLU A 1 114 ? 21.556 0.754 -5.763 1.00 96.00 114 GLU A O 1
ATOM 880 N N . LEU A 1 115 ? 22.406 1.311 -7.772 1.00 95.75 115 LEU A N 1
ATOM 881 C CA . LEU A 1 115 ? 23.239 2.414 -7.281 1.00 95.75 115 LEU A CA 1
ATOM 882 C C . LEU A 1 115 ? 22.406 3.523 -6.618 1.00 95.75 115 LEU A C 1
ATOM 884 O O . LEU A 1 115 ? 22.809 4.106 -5.611 1.00 95.75 115 LEU A O 1
ATOM 888 N N . GLN A 1 116 ? 21.231 3.852 -7.162 1.00 96.50 116 GLN A N 1
ATOM 889 C CA . GLN A 1 116 ? 20.333 4.829 -6.536 1.00 96.50 116 GLN A CA 1
ATOM 890 C C . GLN A 1 116 ? 19.760 4.317 -5.214 1.00 96.50 116 GLN A C 1
ATOM 892 O O . GLN A 1 116 ? 19.678 5.080 -4.253 1.00 96.50 116 GLN A O 1
ATOM 897 N N . LEU A 1 117 ? 19.382 3.041 -5.147 1.00 95.94 117 LEU A N 1
ATOM 898 C CA . LEU A 1 117 ? 18.869 2.427 -3.927 1.00 95.94 117 LEU A CA 1
ATOM 899 C C . LEU A 1 117 ? 19.942 2.364 -2.841 1.00 95.94 117 LEU A C 1
ATOM 901 O O . LEU A 1 117 ? 19.631 2.693 -1.701 1.00 95.94 117 LEU A O 1
ATOM 905 N N . GLU A 1 118 ? 21.192 2.049 -3.185 1.00 95.69 118 GLU A N 1
ATOM 906 C CA . GLU A 1 118 ? 22.325 2.117 -2.254 1.00 95.69 118 GLU A CA 1
ATOM 907 C C . GLU A 1 118 ? 22.514 3.538 -1.698 1.00 95.69 118 GLU A C 1
ATOM 909 O O . GLU A 1 118 ? 22.685 3.719 -0.495 1.00 95.69 118 GLU A O 1
ATOM 914 N N . ASN A 1 119 ? 22.385 4.568 -2.540 1.00 96.00 119 ASN A N 1
ATOM 915 C CA . ASN A 1 119 ? 22.465 5.961 -2.093 1.00 96.00 119 ASN A CA 1
ATOM 916 C C . ASN A 1 119 ? 21.301 6.373 -1.173 1.00 96.00 119 ASN A C 1
ATOM 918 O O . ASN A 1 119 ? 21.507 7.139 -0.234 1.00 96.00 119 ASN A O 1
ATOM 922 N N . ILE A 1 120 ? 20.081 5.896 -1.443 1.00 96.31 120 ILE A N 1
ATOM 923 C CA . ILE A 1 120 ? 18.888 6.231 -0.649 1.00 96.31 120 ILE A CA 1
ATOM 924 C C . ILE A 1 120 ? 18.902 5.492 0.693 1.00 96.31 120 ILE A C 1
ATOM 926 O O . ILE A 1 120 ? 18.604 6.078 1.730 1.00 96.31 120 ILE A O 1
ATOM 930 N N . LEU A 1 121 ? 19.211 4.196 0.666 1.00 94.94 121 LEU A N 1
ATOM 931 C CA . LEU A 1 121 ? 19.056 3.282 1.798 1.00 94.94 121 LEU A CA 1
ATOM 932 C C . LEU A 1 121 ? 20.350 3.094 2.603 1.00 94.94 121 LEU A C 1
ATOM 934 O O . LEU A 1 121 ? 20.305 2.579 3.719 1.00 94.94 121 LEU A O 1
ATOM 938 N N . GLY A 1 122 ? 21.489 3.538 2.072 1.00 92.06 122 GLY A N 1
ATOM 939 C CA . GLY A 1 122 ? 22.784 3.464 2.732 1.00 92.06 122 GLY A CA 1
ATOM 940 C C . GLY A 1 122 ? 23.318 2.037 2.872 1.00 92.06 122 GLY A C 1
ATOM 941 O O . GLY A 1 122 ? 22.921 1.116 2.159 1.00 92.06 122 GLY A O 1
ATOM 942 N N . SER A 1 123 ? 24.225 1.852 3.834 1.00 83.19 123 SER A N 1
ATOM 943 C CA . SER A 1 123 ? 25.003 0.618 4.033 1.00 83.19 123 SER A CA 1
ATOM 944 C C . SER A 1 123 ? 24.187 -0.630 4.384 1.00 83.19 123 SER A C 1
ATOM 946 O O . SER A 1 123 ? 24.721 -1.735 4.335 1.00 83.19 123 SER A O 1
ATOM 948 N N . ASP A 1 124 ? 22.918 -0.467 4.760 1.00 83.44 124 ASP A N 1
ATOM 949 C CA . ASP A 1 124 ? 22.029 -1.583 5.095 1.00 83.44 124 ASP A CA 1
ATOM 950 C C . ASP A 1 124 ? 21.378 -2.206 3.848 1.00 83.44 124 ASP A C 1
ATOM 952 O O . ASP A 1 124 ? 20.809 -3.302 3.914 1.00 83.44 124 ASP A O 1
ATOM 956 N N . PHE A 1 125 ? 21.473 -1.536 2.694 1.00 89.19 125 PHE A N 1
ATOM 957 C CA . PHE A 1 125 ? 21.008 -2.074 1.427 1.00 89.19 125 PHE A CA 1
ATOM 958 C C . PHE A 1 125 ? 21.960 -3.146 0.901 1.00 89.19 125 PHE A C 1
ATOM 960 O O . PHE A 1 125 ? 23.163 -2.943 0.757 1.00 89.19 125 PHE A O 1
ATOM 967 N N . LYS A 1 126 ? 21.401 -4.317 0.593 1.00 87.69 126 LYS A N 1
ATOM 968 C CA . LYS A 1 126 ? 22.154 -5.424 0.011 1.00 87.69 126 LYS A CA 1
ATOM 969 C C . LYS A 1 126 ? 22.089 -5.334 -1.504 1.00 87.69 126 LYS A C 1
ATOM 971 O O . LYS A 1 126 ? 21.048 -5.633 -2.082 1.00 87.69 126 LYS A O 1
ATOM 976 N N . VAL A 1 127 ? 23.214 -4.965 -2.102 1.00 87.81 127 VAL A N 1
ATOM 977 C CA . VAL A 1 127 ? 23.429 -5.044 -3.548 1.00 87.81 127 VAL A CA 1
ATOM 978 C C . VAL A 1 127 ? 23.505 -6.502 -4.013 1.00 87.81 127 VAL A C 1
ATOM 980 O O . VAL A 1 127 ? 23.851 -7.409 -3.247 1.00 87.81 127 VAL A O 1
ATOM 983 N N . GLY A 1 128 ? 23.205 -6.721 -5.283 1.00 85.06 128 GLY A N 1
ATOM 984 C CA . GLY A 1 128 ? 23.103 -8.015 -5.925 1.00 85.06 128 GLY A CA 1
ATOM 985 C C . GLY A 1 128 ? 21.660 -8.386 -6.275 1.00 85.06 128 GLY A C 1
ATOM 986 O O . GLY A 1 128 ? 20.700 -7.698 -5.923 1.00 85.06 128 GLY A O 1
ATOM 987 N N . PRO A 1 129 ? 21.483 -9.515 -6.982 1.00 82.00 129 PRO A N 1
ATOM 988 C CA . PRO A 1 129 ? 20.162 -9.964 -7.387 1.00 82.00 129 PRO A CA 1
ATOM 989 C C . PRO A 1 129 ? 19.260 -10.167 -6.160 1.00 82.00 129 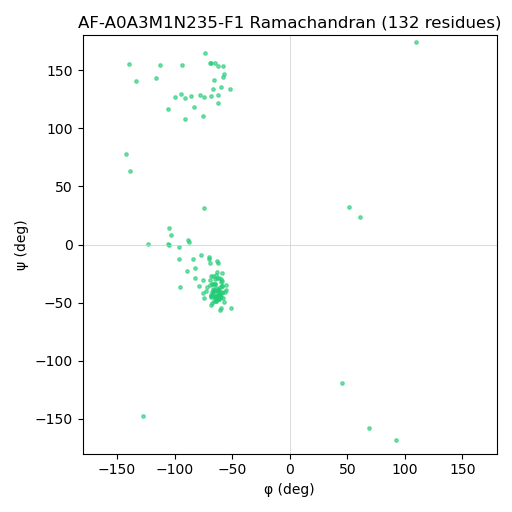PRO A C 1
ATOM 991 O O . PRO A 1 129 ? 19.733 -10.642 -5.120 1.00 82.00 129 PRO A O 1
ATOM 994 N N . PRO A 1 130 ? 17.954 -9.860 -6.274 1.00 75.25 130 PRO A N 1
ATOM 995 C CA . PRO A 1 130 ? 17.021 -10.126 -5.195 1.00 75.25 130 PRO A CA 1
ATOM 996 C C . PRO A 1 130 ? 17.050 -11.620 -4.841 1.00 75.25 130 PRO A C 1
ATOM 998 O O . PRO A 1 130 ? 17.251 -12.464 -5.724 1.00 75.25 130 PRO A O 1
ATOM 1001 N N . PRO A 1 131 ? 16.844 -11.974 -3.561 1.00 76.69 131 PRO A N 1
ATOM 1002 C CA . PRO A 1 131 ? 16.759 -13.369 -3.165 1.00 76.69 131 PRO A CA 1
ATOM 1003 C C . PRO A 1 131 ? 15.626 -14.073 -3.932 1.00 76.69 131 PRO A C 1
ATOM 1005 O O . PRO A 1 131 ? 14.657 -13.416 -4.331 1.00 76.69 131 PRO A O 1
ATOM 1008 N N . PRO A 1 132 ? 15.716 -15.402 -4.129 1.00 76.06 132 PRO A N 1
ATOM 1009 C CA . PRO A 1 132 ? 14.644 -16.165 -4.752 1.00 76.06 132 PRO A CA 1
ATOM 1010 C C . PRO A 1 132 ? 13.312 -15.892 -4.049 1.00 76.06 132 PRO A C 1
ATOM 1012 O O . PRO A 1 132 ? 13.241 -15.888 -2.818 1.00 76.06 132 PRO A O 1
ATOM 1015 N N . ILE A 1 133 ? 12.264 -15.656 -4.835 1.00 62.28 133 ILE A N 1
ATOM 1016 C CA . ILE A 1 133 ? 10.901 -15.568 -4.315 1.00 62.28 133 ILE A CA 1
ATOM 1017 C C . ILE A 1 133 ? 10.475 -17.010 -4.018 1.00 62.28 133 ILE A C 1
ATOM 1019 O O . ILE A 1 133 ? 10.364 -17.803 -4.953 1.00 62.28 133 ILE A O 1
ATOM 1023 N N . ASN A 1 134 ? 10.330 -17.353 -2.734 1.00 52.44 134 ASN A N 1
ATOM 1024 C CA . ASN A 1 134 ? 9.751 -18.631 -2.305 1.00 52.44 134 ASN A CA 1
ATOM 1025 C C . ASN A 1 134 ? 8.266 -18.700 -2.662 1.00 52.44 134 ASN A C 1
ATOM 1027 O O . ASN A 1 134 ? 7.579 -17.673 -2.453 1.00 52.44 134 ASN A O 1
#

Solvent-accessible surface area (backbo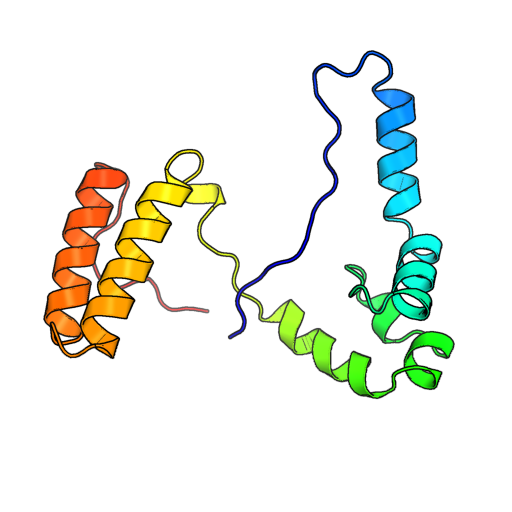ne atoms only — not comparable to full-atom values): 8178 Å² total; per-residue (Å²): 127,46,75,52,78,88,85,83,88,80,74,61,94,82,49,95,53,52,68,62,48,44,53,50,53,52,52,62,65,31,71,68,47,31,48,50,40,26,80,74,69,73,44,82,64,93,52,75,69,54,46,70,31,69,69,46,35,71,75,42,62,72,52,49,72,45,54,68,49,60,78,49,31,45,71,69,67,46,82,85,41,47,93,45,32,63,61,54,48,51,52,50,54,48,33,53,47,35,35,77,70,65,75,38,56,64,66,63,32,49,53,55,38,51,58,51,46,36,70,73,58,37,92,81,49,78,85,72,81,78,75,82,86,126

Secondary structure (DSSP, 8-state):
-EEP--------TT-S-HHHHHHHHHHHHSHHHHHHHHHHH-PPPS-GGGGG-HHHHHH-GGGGGGHHHHHTEEPPSHHHHGGGHHHHHHHHHHHHHHHHTTSS-HHHHHHHHHHHHHHHHGGGS--SSPPP--

Foldseek 3Di:
DAADDDDADDQDPPDPCRPVSVVVSCVCLDPVNQLVCCLPPVRQHPDLVSLVDPVNCVSPVCSNVCPVVNVPHDYDPCPLCPVLSVVLVVLVVVLVVCCVVVVDPNVVSVVVSLVSCCVSNPPVDDDDDDPDDD

pLDDT: mean 93.16, std 7.03, range [52.44, 98.56]

Radius of gyration: 20.27 Å; Cα contacts (8 Å, |Δi|>4): 97; chains: 1; bounding box: 50×32×48 Å